Protein AF-A0A9D2AHN9-F1 (afdb_monomer_lite)

Structure (mmCIF, N/CA/C/O backbone):
data_AF-A0A9D2AHN9-F1
#
_entry.id   AF-A0A9D2AHN9-F1
#
loop_
_atom_site.group_PDB
_atom_site.id
_atom_site.type_symbol
_atom_site.label_atom_id
_atom_site.label_alt_id
_atom_site.label_comp_id
_atom_site.label_asym_id
_atom_site.label_entity_id
_atom_site.label_seq_id
_atom_site.pdbx_PDB_ins_code
_atom_site.Cartn_x
_atom_site.Cartn_y
_atom_site.Cartn_z
_atom_site.occupancy
_atom_site.B_iso_or_equiv
_atom_site.auth_seq_id
_atom_site.auth_comp_id
_atom_site.auth_asym_id
_atom_site.auth_atom_id
_atom_site.pdbx_PDB_model_num
ATOM 1 N N . MET A 1 1 ? -7.033 8.810 18.126 1.00 71.94 1 MET A N 1
ATOM 2 C CA . MET A 1 1 ? -6.519 8.389 16.813 1.00 71.94 1 MET A CA 1
ATOM 3 C C . MET A 1 1 ? -5.089 8.866 16.736 1.00 71.94 1 MET A C 1
ATOM 5 O O . MET A 1 1 ? -4.876 10.072 16.751 1.00 71.94 1 MET A O 1
ATOM 9 N N . ASN A 1 2 ? -4.142 7.938 16.804 1.00 91.25 2 ASN A N 1
ATOM 10 C CA . ASN A 1 2 ? -2.713 8.238 16.754 1.00 91.25 2 ASN A CA 1
ATOM 11 C C . ASN A 1 2 ? -2.121 7.376 15.641 1.00 91.25 2 ASN A C 1
ATOM 13 O O . ASN A 1 2 ? -2.111 6.152 15.764 1.00 91.25 2 ASN A O 1
ATOM 17 N N . LEU A 1 3 ? -1.767 8.009 14.524 1.00 94.50 3 LEU A N 1
ATOM 18 C CA . LEU A 1 3 ? -1.378 7.319 13.299 1.00 94.50 3 LEU A CA 1
ATOM 19 C C . LEU A 1 3 ? 0.142 7.314 13.165 1.00 94.50 3 LEU A C 1
ATOM 21 O O . LEU A 1 3 ? 0.771 8.365 13.262 1.00 94.50 3 LEU A O 1
ATOM 25 N N . GLN A 1 4 ? 0.699 6.147 12.858 1.00 96.88 4 GLN A N 1
ATOM 26 C CA . GLN A 1 4 ? 2.096 5.984 12.468 1.00 96.88 4 GLN A CA 1
ATOM 27 C C . GLN A 1 4 ? 2.177 5.536 11.017 1.00 96.88 4 GLN A C 1
ATOM 29 O O . GLN A 1 4 ? 1.407 4.676 10.584 1.00 96.88 4 GLN A O 1
ATOM 34 N N . ILE A 1 5 ? 3.125 6.108 10.279 1.00 97.25 5 ILE A N 1
ATOM 35 C CA . ILE A 1 5 ? 3.472 5.625 8.945 1.00 97.25 5 ILE A CA 1
ATOM 36 C C . ILE A 1 5 ? 4.541 4.553 9.107 1.00 97.25 5 ILE A C 1
ATOM 38 O O . ILE A 1 5 ? 5.623 4.826 9.622 1.00 97.25 5 ILE A O 1
ATOM 42 N N . VAL A 1 6 ? 4.235 3.340 8.666 1.00 97.00 6 VAL A N 1
ATOM 43 C CA . VAL A 1 6 ? 5.164 2.207 8.707 1.00 97.00 6 VAL A CA 1
ATOM 44 C C . VAL A 1 6 ? 5.321 1.610 7.315 1.00 97.00 6 VAL A C 1
ATOM 46 O O . VAL A 1 6 ? 4.427 1.730 6.473 1.00 97.00 6 VAL A O 1
ATOM 49 N N . ALA A 1 7 ? 6.465 0.972 7.064 1.00 96.81 7 ALA A N 1
ATOM 50 C CA . ALA A 1 7 ? 6.639 0.166 5.864 1.00 96.81 7 ALA A CA 1
ATOM 51 C C . ALA A 1 7 ? 5.612 -0.976 5.858 1.00 96.81 7 ALA A C 1
ATOM 53 O O . ALA A 1 7 ? 5.268 -1.536 6.902 1.00 96.81 7 ALA A O 1
ATOM 54 N N . CYS A 1 8 ? 5.097 -1.304 4.679 1.00 96.31 8 CYS A N 1
ATOM 55 C CA . CYS A 1 8 ? 4.172 -2.409 4.519 1.00 96.31 8 CYS A CA 1
ATOM 56 C C . CYS A 1 8 ? 4.868 -3.727 4.855 1.00 96.31 8 CYS A C 1
ATOM 58 O O . CYS A 1 8 ? 5.980 -4.005 4.413 1.00 96.31 8 CYS A O 1
ATOM 60 N N . GLU A 1 9 ? 4.154 -4.560 5.594 1.00 94.62 9 GLU A N 1
ATOM 61 C CA . GLU A 1 9 ? 4.545 -5.923 5.922 1.00 94.62 9 GLU A CA 1
ATOM 62 C C . GLU A 1 9 ? 3.491 -6.853 5.313 1.00 94.62 9 GLU A C 1
ATOM 64 O O . GLU A 1 9 ? 2.400 -6.383 4.970 1.00 94.62 9 GLU A O 1
ATOM 69 N N . PRO A 1 10 ? 3.747 -8.166 5.199 1.00 94.38 10 PRO A N 1
ATOM 70 C CA . PRO A 1 10 ? 2.778 -9.097 4.621 1.00 94.38 10 PRO A CA 1
ATOM 71 C C . PRO A 1 10 ? 1.381 -9.034 5.261 1.00 94.38 10 PRO A C 1
ATOM 73 O O . PRO A 1 10 ? 0.379 -9.215 4.574 1.00 94.38 10 PRO A O 1
ATOM 76 N N . CYS A 1 11 ? 1.292 -8.716 6.558 1.00 94.38 11 CYS A N 1
ATOM 77 C CA . CYS A 1 11 ? 0.020 -8.549 7.268 1.00 94.38 11 CYS A CA 1
ATOM 78 C C . CYS A 1 11 ? -0.802 -7.334 6.793 1.00 94.38 11 CYS A C 1
ATOM 80 O O . CYS A 1 11 ? -2.020 -7.330 6.945 1.00 94.38 11 CYS A O 1
ATOM 82 N N . HIS A 1 12 ? -0.159 -6.330 6.193 1.00 96.38 12 HIS A N 1
ATOM 83 C CA . HIS A 1 12 ? -0.789 -5.105 5.705 1.00 96.38 12 HIS A CA 1
ATOM 84 C C . HIS A 1 12 ? -1.238 -5.202 4.235 1.00 96.38 12 HIS A C 1
ATOM 86 O O . HIS A 1 12 ? -2.057 -4.395 3.792 1.00 96.38 12 HIS A O 1
ATOM 92 N N . CYS A 1 13 ? -0.747 -6.186 3.469 1.00 96.06 13 CYS A N 1
ATOM 93 C CA . CYS A 1 13 ? -1.033 -6.312 2.034 1.00 96.06 13 CYS A CA 1
ATOM 94 C C . CYS A 1 13 ? -2.536 -6.409 1.731 1.00 96.06 13 CYS A C 1
ATOM 96 O O . CYS A 1 13 ? -3.013 -5.816 0.764 1.00 96.06 13 CYS A O 1
ATOM 98 N N . ALA A 1 14 ? -3.300 -7.105 2.578 1.00 97.19 14 ALA A N 1
ATOM 99 C CA . ALA A 1 14 ? -4.748 -7.216 2.413 1.00 97.19 14 ALA A CA 1
ATOM 100 C C . ALA A 1 14 ? -5.451 -5.851 2.525 1.00 97.19 14 ALA A C 1
ATOM 102 O O . ALA A 1 14 ? -6.352 -5.555 1.740 1.00 97.19 14 ALA A O 1
ATOM 103 N N . ASP A 1 15 ? -5.014 -4.993 3.452 1.00 97.81 15 ASP A N 1
ATOM 104 C CA . ASP A 1 15 ? -5.543 -3.635 3.590 1.00 97.81 15 ASP A CA 1
ATOM 105 C C . ASP A 1 15 ? -5.123 -2.731 2.427 1.00 97.81 15 ASP A C 1
ATOM 107 O O . ASP A 1 15 ? -5.945 -1.951 1.945 1.00 97.81 15 ASP A O 1
ATOM 111 N N . PHE A 1 16 ? -3.894 -2.874 1.920 1.00 97.88 16 PHE A N 1
ATOM 112 C CA . PHE A 1 16 ? -3.445 -2.168 0.717 1.00 97.88 16 PHE A CA 1
ATOM 113 C C . PHE A 1 16 ? -4.338 -2.465 -0.490 1.00 97.88 16 PHE A C 1
ATOM 115 O O . PHE A 1 16 ? -4.831 -1.537 -1.138 1.00 97.88 16 PHE A O 1
ATOM 122 N N . VAL A 1 17 ? -4.601 -3.747 -0.757 1.00 97.62 17 VAL A N 1
ATOM 123 C CA . VAL A 1 17 ? -5.470 -4.172 -1.862 1.00 97.62 17 VAL A CA 1
ATOM 124 C C . VAL A 1 17 ? -6.901 -3.696 -1.637 1.00 97.62 17 VAL A C 1
ATOM 126 O O . VAL A 1 17 ? -7.493 -3.099 -2.533 1.00 97.62 17 VAL A O 1
ATOM 129 N N . ARG A 1 18 ? -7.456 -3.904 -0.436 1.00 97.38 18 ARG A N 1
ATOM 130 C CA . ARG A 1 18 ? -8.826 -3.495 -0.096 1.00 97.38 18 ARG A CA 1
ATOM 131 C C . ARG A 1 18 ? -9.044 -1.999 -0.318 1.00 97.38 18 ARG A C 1
ATOM 133 O O . ARG A 1 18 ? -10.035 -1.617 -0.933 1.00 97.38 18 ARG A O 1
ATOM 140 N N . LEU A 1 19 ? -8.144 -1.159 0.191 1.00 97.06 19 LEU A N 1
ATOM 141 C CA . LEU A 1 19 ? -8.277 0.296 0.105 1.00 97.06 19 LEU A CA 1
ATOM 142 C C . LEU A 1 19 ? -8.045 0.820 -1.312 1.00 97.06 19 LEU A C 1
ATOM 144 O O . LEU A 1 19 ? -8.768 1.716 -1.743 1.00 97.06 19 LEU A O 1
ATOM 148 N N . SER A 1 20 ? -7.096 0.229 -2.040 1.00 96.56 20 SER A N 1
ATOM 149 C CA . SER A 1 20 ? -6.855 0.560 -3.447 1.00 96.56 20 SER A CA 1
ATOM 150 C C . SER A 1 20 ? -8.055 0.202 -4.322 1.00 96.56 20 SER A C 1
ATOM 152 O O . SER A 1 20 ? -8.501 1.032 -5.109 1.00 96.56 20 SER A O 1
ATOM 154 N N . ARG A 1 21 ? -8.627 -0.999 -4.146 1.00 95.75 21 ARG A N 1
ATOM 155 C CA . ARG A 1 21 ? -9.838 -1.428 -4.862 1.00 95.75 21 ARG A CA 1
ATOM 156 C C . ARG A 1 21 ? -11.033 -0.553 -4.527 1.00 95.75 21 ARG A C 1
ATOM 158 O O . ARG A 1 21 ? -11.669 -0.063 -5.441 1.00 95.75 21 ARG A O 1
ATOM 165 N N . LEU A 1 22 ? -11.280 -0.271 -3.245 1.00 93.88 22 LEU A N 1
ATOM 166 C CA . LEU A 1 22 ? -12.387 0.599 -2.835 1.00 93.88 22 LEU A CA 1
ATOM 167 C C . LEU A 1 22 ? -12.309 1.972 -3.510 1.00 93.88 22 LEU A C 1
ATOM 169 O O . LEU A 1 22 ? -13.330 2.521 -3.905 1.00 93.88 22 LEU A O 1
ATOM 173 N N . TRP A 1 23 ? -11.105 2.533 -3.641 1.00 92.12 23 TRP A N 1
ATOM 174 C CA . TRP A 1 23 ? -10.913 3.811 -4.317 1.00 92.12 23 TRP A CA 1
ATOM 175 C C . TRP A 1 23 ? -11.142 3.715 -5.832 1.00 92.12 23 TRP A C 1
ATOM 177 O O . TRP A 1 23 ? -11.798 4.589 -6.396 1.00 92.12 23 TRP A O 1
ATOM 187 N N . LEU A 1 24 ? -10.648 2.651 -6.478 1.00 92.06 24 LEU A N 1
ATOM 188 C CA . LEU A 1 24 ? -10.899 2.396 -7.899 1.00 92.06 24 LEU A CA 1
ATOM 189 C C . LEU A 1 24 ? -12.386 2.158 -8.167 1.00 92.06 24 LEU A C 1
ATOM 191 O O . LEU A 1 24 ? -12.923 2.781 -9.063 1.00 92.06 24 LEU A O 1
ATOM 195 N N . ASP A 1 25 ? -13.073 1.356 -7.362 1.00 90.56 25 ASP A N 1
ATOM 196 C CA . ASP A 1 25 ? -14.509 1.099 -7.507 1.00 90.56 25 ASP A CA 1
ATOM 197 C C . ASP A 1 25 ? -15.354 2.368 -7.279 1.00 90.56 25 ASP A C 1
ATOM 199 O O . ASP A 1 25 ? -16.431 2.518 -7.855 1.00 90.56 25 ASP A O 1
ATOM 203 N N . GLU A 1 26 ? -14.890 3.292 -6.424 1.00 87.50 26 GLU A N 1
ATOM 204 C CA . GLU A 1 26 ? -15.605 4.537 -6.111 1.00 87.50 26 GLU A CA 1
ATOM 205 C C . GLU A 1 26 ? -15.444 5.610 -7.203 1.00 87.50 26 GLU A C 1
ATOM 207 O O . GLU A 1 26 ? -16.378 6.384 -7.430 1.00 87.50 26 GLU A O 1
ATOM 212 N N . TYR A 1 27 ? -14.281 5.682 -7.860 1.00 86.44 27 TYR A N 1
ATOM 213 C CA . TYR A 1 27 ? -13.936 6.804 -8.744 1.00 86.44 27 TYR A CA 1
ATOM 214 C C . TYR A 1 27 ? -13.514 6.409 -10.170 1.00 86.44 27 TYR A C 1
ATOM 216 O O . TYR A 1 27 ? -13.526 7.270 -11.048 1.00 86.44 27 TYR A O 1
ATOM 224 N N . PHE A 1 28 ? -13.151 5.148 -10.413 1.00 89.44 28 PHE A N 1
ATOM 225 C CA . PHE A 1 28 ? -12.540 4.648 -11.653 1.00 89.44 28 PHE A CA 1
ATOM 226 C C . PHE A 1 28 ? -12.990 3.201 -11.964 1.00 89.44 28 PHE A C 1
ATOM 228 O O . PHE A 1 28 ? -14.129 2.817 -11.701 1.00 89.44 28 PHE A O 1
ATOM 235 N N . CYS A 1 29 ? -12.122 2.404 -12.589 1.00 90.62 29 CYS A N 1
ATOM 236 C CA . CYS A 1 29 ? -12.289 0.975 -12.835 1.00 90.62 29 CYS A CA 1
ATOM 237 C C . CYS A 1 29 ? -10.975 0.263 -12.499 1.00 90.62 29 CYS A C 1
ATOM 239 O O . CYS A 1 29 ? -9.911 0.871 -12.585 1.00 90.62 29 CYS A O 1
ATOM 241 N N . VAL A 1 30 ? -11.049 -1.017 -12.134 1.00 91.44 30 VAL A N 1
ATOM 242 C CA . VAL A 1 30 ? -9.858 -1.854 -11.942 1.00 91.44 30 VAL A CA 1
ATOM 243 C C . VAL A 1 30 ? -9.318 -2.291 -13.303 1.00 91.44 30 VAL A C 1
ATOM 245 O O . VAL A 1 30 ? -10.036 -2.918 -14.085 1.00 91.44 30 VAL A O 1
ATOM 248 N N . GLU A 1 31 ? -8.057 -1.975 -13.581 1.00 93.56 31 GLU A N 1
ATOM 249 C CA . GLU A 1 31 ? -7.363 -2.352 -14.812 1.00 93.56 31 GLU A CA 1
ATOM 250 C C . GLU A 1 31 ? -6.526 -3.632 -14.635 1.00 93.56 31 GLU A C 1
ATOM 252 O O . GLU A 1 31 ? -6.271 -4.106 -13.528 1.00 93.56 31 GLU A O 1
ATOM 257 N N . ALA A 1 32 ? -6.063 -4.220 -15.743 1.00 94.81 32 ALA A N 1
ATOM 258 C CA . ALA A 1 32 ? -5.261 -5.447 -15.699 1.00 94.81 32 ALA A CA 1
ATOM 259 C C . ALA A 1 32 ? -3.926 -5.266 -14.950 1.00 94.81 32 ALA A C 1
ATOM 261 O O . ALA A 1 32 ? -3.443 -6.203 -14.317 1.00 94.81 32 ALA A O 1
ATOM 262 N N . GLU A 1 33 ? -3.338 -4.070 -15.014 1.00 91.12 33 GLU A N 1
ATOM 263 C CA . GLU A 1 33 ? -2.127 -3.725 -14.262 1.00 91.12 33 GLU A CA 1
ATOM 264 C C . GLU A 1 33 ? -2.400 -3.664 -12.752 1.00 91.12 33 GLU A C 1
ATOM 266 O O . GLU A 1 33 ? -1.599 -4.153 -11.955 1.00 91.12 33 GLU A O 1
ATOM 271 N N . ASP A 1 34 ? -3.576 -3.177 -12.348 1.00 94.88 34 ASP A N 1
ATOM 272 C CA . ASP A 1 34 ? -3.986 -3.173 -10.944 1.00 94.88 34 ASP A CA 1
ATOM 273 C C . ASP A 1 34 ? -4.094 -4.591 -10.388 1.00 94.88 34 ASP A C 1
ATOM 275 O O . ASP A 1 34 ? -3.601 -4.865 -9.297 1.00 94.88 34 ASP A O 1
ATOM 279 N N . GLU A 1 35 ? -4.690 -5.512 -11.148 1.00 95.56 35 GLU A N 1
ATOM 280 C CA . GLU A 1 35 ? -4.794 -6.923 -10.760 1.00 95.56 35 GLU A CA 1
ATOM 281 C C . GLU A 1 35 ? -3.418 -7.576 -10.565 1.00 95.56 35 GLU A C 1
ATOM 283 O O . GLU A 1 35 ? -3.23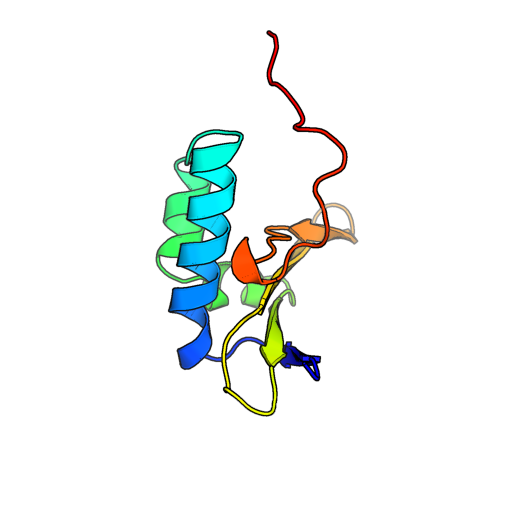3 -8.358 -9.629 1.00 95.56 35 GLU A O 1
ATOM 288 N N . GLN A 1 36 ? -2.427 -7.222 -11.390 1.00 95.19 36 GLN A N 1
ATOM 289 C CA . GLN A 1 36 ? -1.050 -7.697 -11.217 1.00 95.19 36 GLN A CA 1
ATOM 290 C C . GLN A 1 36 ? -0.431 -7.160 -9.925 1.00 95.19 36 GLN A C 1
ATOM 292 O O . GLN A 1 36 ? 0.162 -7.927 -9.165 1.00 95.19 36 GLN A O 1
ATOM 297 N N . ILE A 1 37 ? -0.623 -5.869 -9.637 1.00 95.69 37 ILE A N 1
ATOM 298 C CA . ILE A 1 37 ? -0.177 -5.257 -8.380 1.00 95.69 37 ILE A CA 1
ATOM 299 C C . ILE A 1 37 ? -0.869 -5.924 -7.184 1.00 95.69 37 ILE A C 1
ATOM 301 O O . ILE A 1 37 ? -0.241 -6.169 -6.158 1.00 95.69 37 ILE A O 1
ATOM 305 N N . PHE A 1 38 ? -2.159 -6.241 -7.287 1.00 96.38 38 PHE A N 1
ATOM 306 C CA . PHE A 1 38 ? -2.918 -6.843 -6.192 1.00 96.38 38 PHE A CA 1
ATOM 307 C C . PHE A 1 38 ? -2.554 -8.301 -5.915 1.00 96.38 38 PHE A C 1
ATOM 309 O O . PHE A 1 38 ? -2.741 -8.754 -4.784 1.00 96.38 38 PHE A O 1
ATOM 316 N N . ALA A 1 39 ? -2.034 -9.024 -6.908 1.00 96.69 39 ALA A N 1
ATOM 317 C CA . ALA A 1 39 ? -1.587 -10.402 -6.743 1.00 96.69 39 ALA A CA 1
ATOM 318 C C . ALA A 1 39 ? -0.345 -10.511 -5.839 1.00 96.69 39 ALA A C 1
ATOM 320 O O . ALA A 1 39 ? -0.278 -11.419 -5.011 1.00 96.69 39 ALA A O 1
ATOM 321 N N . ASP A 1 40 ? 0.604 -9.577 -5.962 1.00 96.06 40 ASP A N 1
ATOM 322 C CA . ASP A 1 40 ? 1.769 -9.473 -5.075 1.00 96.06 40 ASP A CA 1
ATOM 323 C C . ASP A 1 40 ? 2.211 -8.004 -4.907 1.00 96.06 40 ASP A C 1
ATOM 325 O O . ASP A 1 40 ? 3.096 -7.519 -5.623 1.00 96.06 40 ASP A O 1
ATOM 329 N N . PRO A 1 41 ? 1.606 -7.270 -3.949 1.00 95.88 41 PRO A N 1
ATOM 330 C CA . PRO A 1 41 ? 1.865 -5.843 -3.789 1.00 95.88 41 PRO A CA 1
ATOM 331 C C . PRO A 1 41 ? 3.324 -5.521 -3.478 1.00 95.88 41 PRO A C 1
ATOM 333 O O . PRO A 1 41 ? 3.865 -4.547 -3.991 1.00 95.88 41 PRO A O 1
ATOM 336 N N . ILE A 1 42 ? 3.989 -6.325 -2.644 1.00 94.56 42 ILE A N 1
ATOM 337 C CA . ILE A 1 42 ? 5.378 -6.052 -2.255 1.00 94.56 42 ILE A CA 1
ATOM 338 C C . ILE A 1 42 ? 6.298 -6.253 -3.462 1.00 94.56 42 ILE A C 1
ATOM 340 O O . ILE A 1 42 ? 7.137 -5.390 -3.737 1.00 94.56 42 ILE A O 1
ATOM 344 N N . ALA A 1 43 ? 6.118 -7.344 -4.214 1.00 94.88 43 ALA A N 1
ATOM 345 C CA . ALA A 1 43 ? 6.920 -7.609 -5.405 1.00 94.88 43 ALA A CA 1
ATOM 346 C C . ALA A 1 43 ? 6.691 -6.586 -6.527 1.00 94.88 43 ALA A C 1
ATOM 348 O O . ALA A 1 43 ? 7.597 -6.369 -7.329 1.00 94.88 43 ALA A O 1
ATOM 349 N N . ALA A 1 44 ? 5.533 -5.924 -6.571 1.00 94.62 44 ALA A N 1
ATOM 350 C CA . ALA A 1 44 ? 5.248 -4.904 -7.578 1.00 94.62 44 ALA A CA 1
ATOM 351 C C . ALA A 1 44 ? 6.133 -3.647 -7.441 1.00 94.62 44 ALA A C 1
ATOM 353 O O . ALA A 1 44 ? 6.472 -3.028 -8.446 1.00 94.62 44 ALA A O 1
ATOM 354 N N . PHE A 1 45 ? 6.545 -3.279 -6.220 1.00 94.62 45 PHE A N 1
ATOM 355 C CA . PHE A 1 45 ? 7.304 -2.041 -5.971 1.00 94.62 45 PHE A CA 1
ATOM 356 C C . PHE A 1 45 ? 8.764 -2.276 -5.555 1.00 94.62 45 PHE A C 1
ATOM 358 O O . PHE A 1 45 ? 9.627 -1.448 -5.855 1.00 94.62 45 PHE A O 1
ATOM 365 N N . ALA A 1 46 ? 9.076 -3.403 -4.906 1.00 92.75 46 ALA A N 1
ATOM 366 C CA . ALA A 1 46 ? 10.412 -3.670 -4.366 1.00 92.75 46 ALA A CA 1
ATOM 367 C C . ALA A 1 46 ? 11.555 -3.720 -5.410 1.00 92.75 46 ALA A C 1
ATOM 369 O O . ALA A 1 46 ? 12.621 -3.171 -5.122 1.00 92.75 46 ALA A O 1
ATOM 370 N N . PRO A 1 47 ? 11.399 -4.311 -6.618 1.00 90.75 47 PRO A N 1
ATOM 371 C CA . PRO A 1 47 ? 12.501 -4.444 -7.579 1.00 90.75 47 PRO A CA 1
ATOM 372 C C . PRO A 1 47 ? 13.095 -3.111 -8.050 1.00 90.75 47 PRO A C 1
ATOM 374 O O . PRO A 1 47 ? 14.285 -3.041 -8.347 1.00 90.75 47 PRO A O 1
ATOM 377 N N . GLY A 1 48 ? 12.285 -2.049 -8.095 1.00 87.19 48 GLY A N 1
ATOM 378 C CA . GLY A 1 48 ? 12.740 -0.700 -8.439 1.00 87.19 48 GLY A CA 1
ATOM 379 C C . GLY A 1 48 ? 13.391 0.055 -7.275 1.00 87.19 48 GLY A C 1
ATOM 380 O O . GLY A 1 48 ? 13.837 1.178 -7.464 1.00 87.19 48 GLY A O 1
ATOM 381 N N . GLY A 1 49 ? 13.436 -0.520 -6.068 1.00 91.62 49 GLY A N 1
ATOM 382 C CA . GLY A 1 49 ? 13.758 0.214 -4.838 1.00 91.62 49 GLY A CA 1
ATOM 383 C C . GLY A 1 49 ? 12.572 1.008 -4.278 1.00 91.62 49 GLY A C 1
ATOM 384 O O . GLY A 1 49 ? 12.746 1.809 -3.361 1.00 91.62 49 GLY A O 1
ATOM 385 N N . GLY A 1 50 ? 11.377 0.786 -4.828 1.00 95.00 50 GLY A N 1
ATOM 386 C CA . GLY A 1 50 ? 10.118 1.302 -4.315 1.00 95.00 50 GLY A CA 1
ATOM 387 C C . GLY A 1 50 ? 9.620 0.543 -3.090 1.00 95.00 50 GLY A C 1
ATOM 388 O O . GLY A 1 50 ? 10.253 -0.388 -2.589 1.00 95.00 50 GLY A O 1
ATOM 389 N N . GLY A 1 51 ? 8.449 0.936 -2.601 1.00 96.94 51 GLY A N 1
ATOM 390 C CA . GLY A 1 51 ? 7.847 0.289 -1.444 1.00 96.94 51 GLY A CA 1
ATOM 391 C C . GLY A 1 51 ? 6.451 0.793 -1.134 1.00 96.94 51 GLY A C 1
ATOM 392 O O . GLY A 1 51 ? 6.024 1.836 -1.620 1.00 96.94 51 GLY A O 1
ATOM 393 N N . ILE A 1 52 ? 5.745 0.035 -0.305 1.00 98.12 52 ILE A N 1
ATOM 394 C CA . ILE A 1 52 ? 4.408 0.379 0.173 1.00 98.12 52 ILE A CA 1
ATOM 395 C C . ILE A 1 52 ? 4.522 0.876 1.612 1.00 98.12 52 ILE A C 1
ATOM 397 O O . ILE A 1 52 ? 5.295 0.336 2.405 1.00 98.12 52 ILE A O 1
ATOM 401 N N . PHE A 1 53 ? 3.718 1.874 1.956 1.00 98.12 53 PHE A N 1
ATOM 402 C CA . PHE A 1 53 ? 3.605 2.429 3.296 1.00 98.12 53 PHE A CA 1
ATOM 403 C C . PHE A 1 53 ? 2.150 2.415 3.743 1.00 98.12 53 PHE A C 1
ATOM 405 O O . PHE A 1 53 ? 1.232 2.617 2.944 1.00 98.12 53 PHE A O 1
ATOM 412 N N . VAL A 1 54 ? 1.940 2.195 5.038 1.00 98.06 54 VAL A N 1
ATOM 413 C CA . VAL A 1 54 ? 0.608 2.191 5.642 1.00 98.06 54 VAL A CA 1
ATOM 414 C C . VAL A 1 54 ? 0.546 3.156 6.816 1.00 98.06 54 VAL A C 1
ATOM 416 O O . VAL A 1 54 ? 1.466 3.230 7.629 1.00 98.06 54 VAL A O 1
ATOM 419 N N . ALA A 1 55 ? -0.558 3.891 6.909 1.00 97.69 55 ALA A N 1
ATOM 420 C CA . ALA A 1 55 ? -0.910 4.671 8.082 1.00 97.69 55 ALA A CA 1
ATOM 421 C C . ALA A 1 55 ? -1.690 3.768 9.038 1.00 97.69 55 ALA A C 1
ATOM 423 O O . ALA A 1 55 ? -2.844 3.433 8.770 1.00 97.69 55 ALA A O 1
ATOM 424 N N . ARG A 1 56 ? -1.071 3.356 10.142 1.00 96.62 56 ARG A N 1
ATOM 425 C CA . ARG A 1 56 ? -1.657 2.447 11.132 1.00 96.62 56 ARG A CA 1
ATOM 426 C C . ARG A 1 56 ? -2.007 3.205 12.406 1.00 96.62 56 ARG A C 1
ATOM 428 O O . ARG A 1 56 ? -1.172 3.927 12.943 1.00 96.62 56 ARG A O 1
ATOM 435 N N . ASP A 1 57 ? -3.226 3.027 12.905 1.00 94.81 57 ASP A N 1
ATOM 436 C CA . ASP A 1 57 ? -3.613 3.525 14.225 1.00 94.81 57 ASP A CA 1
ATOM 437 C C . ASP A 1 57 ? -2.970 2.662 15.314 1.00 94.81 57 ASP A C 1
ATOM 439 O O . ASP A 1 57 ? -3.187 1.453 15.367 1.00 94.81 57 ASP A O 1
ATOM 443 N N . GLU A 1 58 ? -2.174 3.274 16.188 1.00 93.88 58 GLU A N 1
ATOM 444 C CA . GLU A 1 58 ? -1.395 2.545 17.197 1.00 93.88 58 GLU A CA 1
ATOM 445 C C . GLU A 1 58 ? -2.276 1.840 18.233 1.00 93.88 58 GLU A C 1
ATOM 447 O O . GLU A 1 58 ? -1.918 0.770 18.720 1.00 93.88 58 GLU A O 1
ATOM 452 N N . ALA A 1 59 ? -3.438 2.414 18.556 1.00 92.25 59 ALA A N 1
ATOM 453 C CA . ALA A 1 59 ? -4.321 1.889 19.592 1.00 92.25 59 ALA A CA 1
ATOM 454 C C . ALA A 1 59 ? -5.119 0.664 19.119 1.00 92.25 59 ALA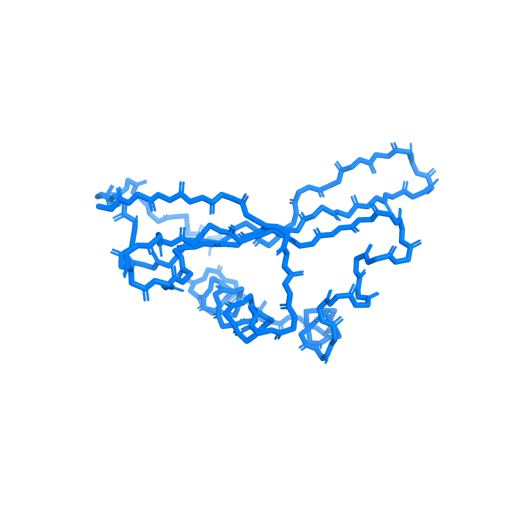 A C 1
ATOM 456 O O . ALA A 1 59 ? -5.268 -0.303 19.861 1.00 92.25 59 ALA A O 1
ATOM 457 N N . SER A 1 60 ? -5.651 0.708 17.895 1.00 93.12 60 SER A N 1
ATOM 458 C CA . SER A 1 60 ? -6.492 -0.359 17.335 1.00 93.12 60 SER A CA 1
ATOM 459 C C . SER A 1 60 ? -5.752 -1.304 16.391 1.00 93.12 60 SER A C 1
ATOM 461 O O . SER A 1 60 ? -6.263 -2.3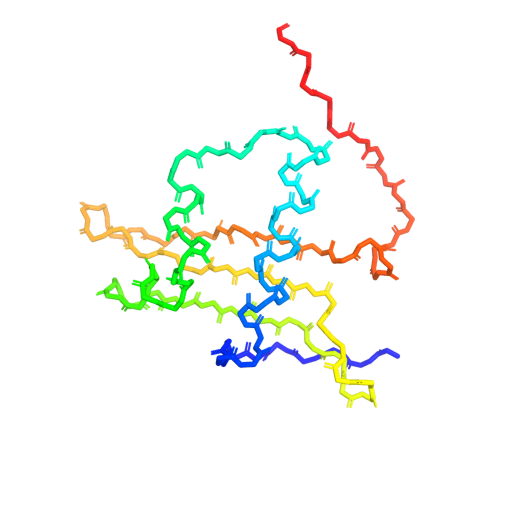70 16.060 1.00 93.12 60 SER A O 1
ATOM 463 N N . GLY A 1 61 ? -4.576 -0.905 15.908 1.00 92.69 61 GLY A N 1
ATOM 464 C CA . GLY A 1 61 ? -3.830 -1.606 14.870 1.00 92.69 61 GLY A CA 1
ATOM 465 C C . GLY A 1 61 ? -4.445 -1.514 13.472 1.00 92.69 61 GLY A C 1
ATOM 466 O O . GLY A 1 61 ? -3.908 -2.128 12.554 1.00 92.69 61 GLY A O 1
ATOM 467 N N . ARG A 1 62 ? -5.545 -0.770 13.295 1.00 94.88 62 ARG A N 1
ATOM 468 C CA . ARG A 1 62 ? -6.244 -0.640 12.010 1.00 94.88 62 ARG A CA 1
ATOM 469 C C . ARG A 1 62 ? -5.447 0.214 11.031 1.00 94.88 62 ARG A C 1
ATOM 471 O O . ARG A 1 62 ? -4.907 1.254 11.406 1.00 94.88 62 ARG A O 1
ATOM 478 N N . VAL A 1 63 ? -5.454 -0.184 9.762 1.00 97.12 63 VAL A N 1
ATOM 479 C CA . VAL A 1 63 ? -4.913 0.625 8.667 1.00 97.12 63 VAL A CA 1
ATOM 480 C C . VAL A 1 63 ? -5.929 1.702 8.279 1.00 97.12 63 VAL A C 1
ATOM 482 O O . VAL A 1 63 ? -7.044 1.407 7.854 1.00 97.12 63 VAL A O 1
ATOM 485 N N . ALA A 1 64 ? -5.535 2.960 8.449 1.00 96.75 64 ALA A N 1
ATOM 486 C CA . ALA A 1 64 ? -6.300 4.152 8.097 1.00 96.75 64 ALA A CA 1
ATOM 487 C C . ALA A 1 64 ? -6.084 4.584 6.639 1.00 96.75 64 ALA A C 1
ATOM 489 O O . ALA A 1 64 ? -6.921 5.275 6.062 1.00 96.75 64 ALA A O 1
ATOM 490 N N . GLY A 1 65 ? -4.961 4.202 6.036 1.00 97.25 65 GLY A N 1
ATOM 491 C CA . GLY A 1 65 ? -4.626 4.564 4.667 1.00 97.25 65 GLY A CA 1
ATOM 492 C C . GLY A 1 65 ? -3.344 3.902 4.197 1.00 97.25 65 GLY A C 1
ATOM 493 O O . GLY A 1 65 ? -2.584 3.361 5.001 1.00 97.25 65 GLY A O 1
ATOM 494 N N . VAL A 1 66 ? -3.117 3.954 2.893 1.00 98.19 66 VAL A N 1
ATOM 495 C CA . VAL A 1 66 ? -1.971 3.346 2.224 1.00 98.19 66 VAL A CA 1
ATOM 496 C C . VAL A 1 66 ? -1.439 4.243 1.115 1.00 98.19 66 VAL A C 1
ATOM 498 O O . VAL A 1 66 ? -2.168 5.084 0.588 1.00 98.19 66 VAL A O 1
ATOM 501 N N . CYS A 1 67 ? -0.174 4.055 0.760 1.00 98.06 67 CYS A N 1
ATOM 502 C CA . CYS A 1 67 ? 0.414 4.553 -0.477 1.00 98.06 67 CYS A CA 1
ATOM 503 C C . CYS A 1 67 ? 1.575 3.660 -0.916 1.00 98.06 67 CYS A C 1
ATOM 505 O O . CYS A 1 67 ? 2.087 2.856 -0.136 1.00 98.06 67 CYS A O 1
ATOM 507 N N . ALA A 1 68 ? 2.002 3.817 -2.162 1.00 97.69 68 ALA A N 1
ATOM 508 C CA . ALA A 1 68 ? 3.191 3.185 -2.701 1.00 97.69 68 ALA A CA 1
ATOM 509 C C . ALA A 1 68 ? 4.109 4.229 -3.342 1.00 97.69 68 ALA A C 1
ATOM 511 O O . ALA A 1 68 ? 3.643 5.222 -3.897 1.00 97.69 68 ALA A O 1
ATOM 512 N N . LEU A 1 69 ? 5.413 3.991 -3.275 1.00 97.25 69 LEU A N 1
ATOM 513 C CA . LEU A 1 69 ? 6.420 4.699 -4.050 1.00 97.25 69 LEU A CA 1
ATOM 514 C C . LEU A 1 69 ? 6.951 3.762 -5.128 1.00 97.25 69 LEU A C 1
ATOM 516 O O . LEU A 1 69 ? 7.469 2.691 -4.810 1.00 97.25 69 LEU A O 1
ATOM 520 N N . ALA A 1 70 ? 6.839 4.179 -6.383 1.00 95.25 70 ALA A N 1
ATOM 521 C CA . ALA A 1 70 ? 7.436 3.515 -7.533 1.00 95.25 70 ALA A CA 1
ATOM 522 C C . ALA A 1 70 ? 8.631 4.331 -8.035 1.00 95.25 70 ALA A C 1
ATOM 524 O O . ALA A 1 70 ? 8.550 5.554 -8.145 1.00 95.25 70 ALA A O 1
ATOM 525 N N . TYR A 1 71 ? 9.737 3.657 -8.343 1.00 94.62 71 TYR A N 1
ATOM 526 C CA . TYR A 1 71 ? 10.897 4.283 -8.972 1.00 94.62 71 TYR A CA 1
ATOM 527 C C . TYR A 1 71 ? 10.953 3.923 -10.455 1.00 94.62 71 TYR A C 1
ATOM 529 O O . TYR A 1 71 ? 11.008 2.747 -10.825 1.00 94.62 71 TYR A O 1
ATOM 537 N N . HIS A 1 72 ? 10.990 4.944 -11.306 1.00 92.81 72 HIS A N 1
ATOM 538 C CA . HIS A 1 72 ? 11.016 4.804 -12.757 1.00 92.81 72 HIS A CA 1
ATOM 539 C C . HIS A 1 72 ? 12.44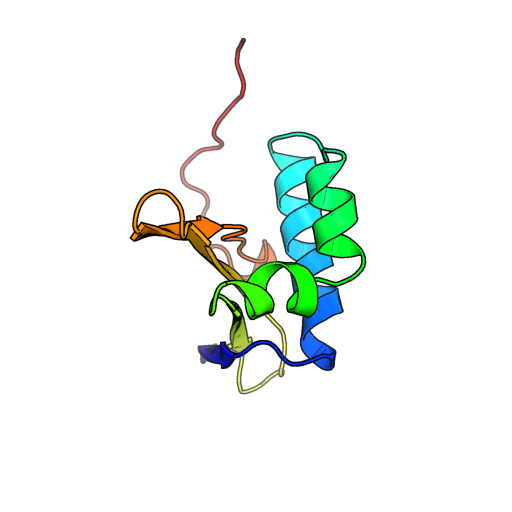2 4.928 -13.281 1.00 92.81 72 HIS A C 1
ATOM 541 O O . HIS A 1 72 ? 12.877 5.996 -13.699 1.00 92.81 72 HIS A O 1
ATOM 547 N N . ALA A 1 73 ? 13.178 3.814 -13.327 1.00 90.25 73 ALA A N 1
ATOM 548 C CA . ALA A 1 73 ? 14.600 3.801 -13.702 1.00 90.25 73 ALA A CA 1
ATOM 549 C C . ALA A 1 73 ? 14.915 4.436 -15.073 1.00 90.25 73 ALA A C 1
ATOM 551 O O . ALA A 1 73 ? 16.027 4.909 -15.295 1.00 90.25 73 ALA A O 1
ATOM 552 N N . ARG A 1 74 ? 13.947 4.454 -16.000 1.00 92.31 74 ARG A N 1
ATOM 553 C CA . ARG A 1 74 ? 14.104 5.076 -17.324 1.00 92.31 74 ARG A CA 1
ATOM 554 C C . ARG A 1 74 ? 14.179 6.601 -17.271 1.00 92.31 74 ARG A C 1
ATOM 556 O O . ARG A 1 74 ? 14.864 7.179 -18.109 1.00 92.31 74 ARG A O 1
ATOM 563 N N . THR A 1 75 ? 13.450 7.232 -16.355 1.00 94.38 75 THR A N 1
ATOM 564 C CA . THR A 1 75 ? 13.400 8.696 -16.225 1.00 94.38 75 THR A CA 1
ATOM 565 C C . THR A 1 75 ? 14.183 9.194 -15.012 1.00 94.38 75 THR A C 1
ATOM 567 O O . THR A 1 75 ? 14.641 10.329 -15.012 1.00 94.38 75 THR A O 1
ATOM 570 N N . GLY A 1 76 ? 14.411 8.327 -14.021 1.00 94.38 76 GLY A N 1
ATOM 571 C CA . GLY A 1 76 ? 15.022 8.678 -12.741 1.00 94.38 76 GLY A CA 1
ATOM 572 C C . GLY A 1 76 ? 14.030 9.276 -11.739 1.00 94.38 76 GLY A C 1
ATOM 573 O O . GLY A 1 76 ? 14.459 9.789 -10.707 1.00 94.38 76 GLY A O 1
ATOM 574 N N . ASP A 1 77 ? 12.727 9.212 -12.026 1.00 96.19 77 ASP A N 1
ATOM 575 C CA . ASP A 1 77 ? 11.689 9.835 -11.206 1.00 96.19 77 ASP A CA 1
ATOM 576 C C . ASP A 1 77 ? 11.089 8.879 -10.174 1.00 96.19 77 ASP A C 1
ATOM 578 O O . ASP A 1 77 ? 11.080 7.655 -10.336 1.00 96.19 77 ASP A O 1
ATOM 582 N N . TRP A 1 78 ? 10.521 9.476 -9.127 1.00 96.56 78 TRP A N 1
ATOM 583 C CA . TRP A 1 78 ? 9.698 8.792 -8.137 1.00 96.56 78 TRP A CA 1
ATOM 584 C C . TRP A 1 78 ? 8.229 9.144 -8.344 1.00 96.56 78 TRP A C 1
ATOM 586 O O . TRP A 1 78 ? 7.871 10.318 -8.437 1.00 96.56 78 TRP A O 1
ATOM 596 N N . GLU A 1 79 ? 7.375 8.128 -8.360 1.00 95.38 79 GLU A N 1
ATOM 597 C CA . GLU A 1 79 ? 5.926 8.269 -8.427 1.00 95.38 79 GLU A CA 1
ATOM 598 C C . GLU A 1 79 ? 5.290 7.871 -7.094 1.00 95.38 79 GLU A C 1
ATOM 600 O O . GLU A 1 79 ? 5.603 6.821 -6.529 1.00 95.38 79 GLU A O 1
ATOM 605 N N . LEU A 1 80 ? 4.355 8.696 -6.616 1.00 96.44 80 LEU A N 1
ATOM 606 C CA . LEU A 1 80 ? 3.453 8.3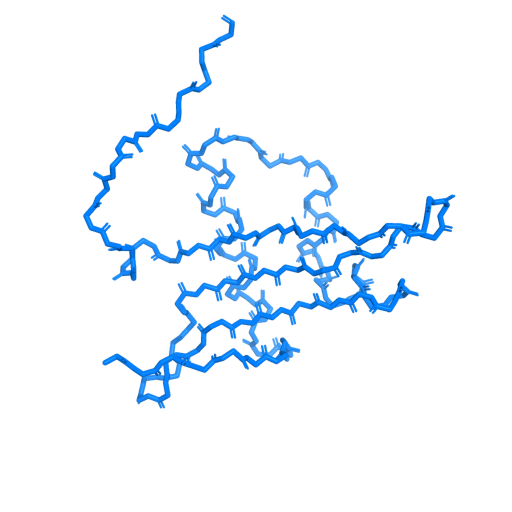30 -5.530 1.00 96.44 80 LEU A CA 1
ATOM 607 C C . LEU A 1 80 ? 2.192 7.690 -6.118 1.00 96.44 80 LEU A C 1
ATOM 609 O O . LEU A 1 80 ? 1.365 8.372 -6.718 1.00 96.44 80 LEU A O 1
ATOM 613 N N . ALA A 1 81 ? 2.036 6.391 -5.896 1.00 93.25 81 ALA A N 1
ATOM 614 C CA . ALA A 1 81 ? 0.925 5.592 -6.390 1.00 93.25 81 ALA A CA 1
ATOM 615 C C . ALA A 1 81 ? 0.009 5.129 -5.244 1.00 93.25 81 ALA A C 1
ATOM 617 O O . ALA A 1 81 ? 0.390 5.129 -4.070 1.00 93.25 81 ALA A O 1
ATOM 618 N N . LYS A 1 82 ? -1.217 4.713 -5.589 1.00 94.31 82 LYS A N 1
ATOM 619 C CA . LYS A 1 82 ? -2.185 4.059 -4.678 1.00 94.31 82 LYS A CA 1
ATOM 620 C C . LYS A 1 82 ? -2.399 4.787 -3.342 1.00 94.31 82 LYS A C 1
ATOM 622 O O . LYS A 1 82 ? -2.556 4.156 -2.301 1.00 94.31 82 LYS A O 1
ATOM 627 N N . LEU A 1 83 ? -2.387 6.121 -3.367 1.00 95.38 83 LEU A N 1
ATOM 628 C CA . LEU A 1 83 ? -2.635 6.948 -2.190 1.00 95.38 83 LEU A CA 1
ATOM 629 C C . LEU A 1 83 ? -4.127 6.910 -1.830 1.00 95.38 83 LEU A C 1
ATOM 631 O O . LEU A 1 83 ? -4.932 7.671 -2.367 1.00 95.38 83 LEU A O 1
ATOM 635 N N . CYS A 1 84 ? -4.496 6.022 -0.912 1.00 95.44 84 CYS A N 1
ATOM 636 C CA . CYS A 1 84 ? -5.885 5.754 -0.557 1.00 95.44 84 CYS A CA 1
ATOM 637 C C . CYS A 1 84 ? -6.091 5.864 0.956 1.00 95.44 84 CYS A C 1
ATOM 639 O O . CYS A 1 84 ? -5.314 5.332 1.744 1.00 95.44 84 CYS A O 1
ATOM 641 N N . VAL A 1 85 ? -7.173 6.527 1.371 1.00 94.62 85 VAL A N 1
ATOM 642 C CA . VAL A 1 85 ? -7.567 6.658 2.785 1.00 94.62 85 VAL A CA 1
ATOM 643 C C . VAL A 1 85 ? -8.878 5.916 3.006 1.00 94.62 85 VAL A C 1
ATOM 645 O O . VAL A 1 85 ? -9.828 6.087 2.229 1.00 94.62 85 VAL A O 1
ATOM 648 N N . ASP A 1 86 ? -8.939 5.119 4.071 1.00 93.94 86 ASP A N 1
ATOM 649 C CA . ASP A 1 86 ? -10.145 4.416 4.495 1.00 93.94 86 ASP A CA 1
ATOM 650 C C . ASP A 1 86 ? -11.266 5.437 4.769 1.00 93.94 86 ASP A C 1
ATOM 652 O O . ASP A 1 86 ? -11.039 6.408 5.500 1.00 93.94 86 ASP A O 1
ATOM 656 N N . PRO A 1 87 ? -12.473 5.265 4.194 1.00 90.69 87 PRO A N 1
ATOM 657 C CA . PRO A 1 87 ? -13.583 6.196 4.383 1.00 90.69 87 PRO A CA 1
ATOM 658 C C . PRO A 1 87 ? -13.898 6.520 5.846 1.00 90.69 87 PRO A C 1
ATOM 660 O O . PRO A 1 87 ? -14.273 7.653 6.140 1.00 90.69 87 PRO A O 1
ATOM 663 N N . ALA A 1 88 ? -13.693 5.575 6.772 1.00 90.25 88 ALA A N 1
ATOM 664 C CA . ALA A 1 88 ? -13.924 5.789 8.201 1.00 90.25 88 ALA A CA 1
ATOM 665 C C . ALA A 1 88 ? -12.930 6.775 8.848 1.00 90.25 88 ALA A C 1
ATOM 667 O O . ALA A 1 88 ? -13.172 7.248 9.956 1.00 90.25 88 ALA A O 1
ATOM 668 N N . PHE A 1 89 ? -11.821 7.074 8.169 1.00 89.12 89 PHE A N 1
ATOM 669 C CA . PHE A 1 89 ? -10.752 7.966 8.621 1.00 89.12 89 PHE A CA 1
ATOM 670 C C . PHE A 1 89 ? -10.692 9.274 7.817 1.00 89.12 89 PHE A C 1
ATOM 672 O O . PHE A 1 89 ? -9.848 10.130 8.089 1.00 89.12 89 PHE A O 1
ATOM 679 N N . ARG A 1 90 ? -11.580 9.460 6.829 1.00 85.12 90 ARG A N 1
ATOM 680 C CA . ARG A 1 90 ? -11.657 10.699 6.046 1.00 85.12 90 ARG A CA 1
ATOM 681 C C . ARG A 1 90 ? -12.306 11.808 6.885 1.00 85.12 90 ARG A C 1
ATOM 683 O O . ARG A 1 90 ? -13.290 11.588 7.587 1.00 85.12 90 ARG A O 1
ATOM 690 N N . GLY A 1 91 ? -11.768 13.025 6.790 1.00 75.94 91 GLY A N 1
ATOM 691 C CA . GLY A 1 91 ? -12.451 14.223 7.289 1.00 75.94 91 GLY A CA 1
ATOM 692 C C . GLY A 1 91 ? -13.729 14.527 6.486 1.00 75.94 91 GLY A C 1
ATOM 693 O O . GLY A 1 91 ? -13.988 13.868 5.477 1.00 75.94 91 GLY A O 1
ATOM 694 N N . PRO A 1 92 ? -14.529 15.536 6.882 1.00 67.75 92 PRO A N 1
ATOM 695 C CA . PRO A 1 92 ? -15.731 15.919 6.143 1.00 67.75 92 PRO A CA 1
ATOM 696 C C . PRO A 1 92 ? -15.406 16.174 4.662 1.00 67.75 92 PRO A C 1
ATOM 698 O O . PRO A 1 92 ? -14.514 16.963 4.338 1.00 67.75 92 PRO A O 1
ATOM 701 N N . ALA A 1 93 ? -16.106 15.467 3.768 1.00 61.22 93 ALA A N 1
ATOM 702 C CA . ALA A 1 93 ? -15.821 15.468 2.338 1.00 61.22 93 ALA A CA 1
ATOM 703 C C . ALA A 1 93 ? -15.993 16.870 1.730 1.00 61.22 93 ALA A C 1
ATOM 705 O O . ALA A 1 93 ? -17.051 17.488 1.852 1.00 61.22 93 ALA A O 1
ATOM 706 N N . ARG A 1 94 ? -14.965 17.358 1.028 1.00 51.41 94 ARG A N 1
ATOM 707 C CA . ARG A 1 94 ? -15.022 18.577 0.209 1.00 51.41 94 ARG A CA 1
ATOM 708 C C . ARG A 1 94 ? -15.053 18.181 -1.270 1.00 51.41 94 ARG A C 1
ATOM 710 O O . ARG A 1 94 ? -14.028 18.211 -1.932 1.00 51.41 94 ARG A O 1
ATOM 717 N N . GLY A 1 95 ? -16.238 17.796 -1.752 1.00 55.53 95 GLY A N 1
ATOM 718 C CA . GLY A 1 95 ? -16.514 17.487 -3.163 1.00 55.53 95 GLY A CA 1
ATOM 719 C C . GLY A 1 95 ? -16.039 16.105 -3.633 1.00 55.53 95 GLY A C 1
ATOM 720 O O . GLY A 1 95 ? -15.023 15.593 -3.174 1.00 55.53 95 GLY A O 1
ATOM 721 N N . LYS A 1 96 ? -16.796 15.495 -4.554 1.00 56.19 96 LYS A N 1
ATOM 722 C CA . LYS A 1 96 ? -16.387 14.292 -5.292 1.00 56.19 96 LYS A CA 1
ATOM 723 C C . LYS A 1 96 ? -15.831 14.721 -6.655 1.00 56.19 96 LYS A C 1
ATOM 725 O O . LYS A 1 96 ? -16.550 15.435 -7.359 1.00 56.19 96 LYS A O 1
ATOM 730 N N . PRO A 1 97 ? -14.615 14.314 -7.057 1.00 52.47 97 PRO A N 1
ATOM 731 C CA . PRO A 1 97 ? -14.235 14.391 -8.460 1.00 52.47 97 PRO A CA 1
ATOM 732 C C . PRO A 1 97 ? -15.175 13.478 -9.257 1.00 52.47 97 PRO A C 1
ATOM 734 O O . PRO A 1 97 ? -15.413 12.332 -8.886 1.00 52.47 97 PRO A O 1
ATOM 737 N N . SER A 1 98 ? -15.778 14.029 -10.305 1.00 49.19 98 SER A N 1
ATOM 738 C CA . SER A 1 98 ? -16.673 13.322 -11.218 1.00 49.19 98 SER A CA 1
ATOM 739 C C . SER A 1 98 ? -15.928 13.125 -12.533 1.00 49.19 98 SER A C 1
ATOM 741 O O . SER A 1 98 ? -15.480 14.111 -13.119 1.00 49.19 98 SER A O 1
ATOM 743 N N . CYS A 1 99 ? -15.830 11.885 -13.015 1.00 47.31 99 CYS A N 1
ATOM 744 C CA . CYS A 1 99 ? -15.487 11.599 -14.407 1.00 47.31 99 CYS A CA 1
ATOM 745 C C . CYS A 1 99 ? -16.679 11.976 -15.296 1.00 47.31 99 CYS A C 1
ATOM 747 O O . CYS A 1 99 ? -17.520 11.143 -15.620 1.00 47.31 99 CYS A O 1
ATOM 749 N N . SER A 1 100 ? -16.785 13.247 -15.668 1.00 46.75 100 SER A N 1
ATOM 750 C CA . SER A 1 100 ? -17.558 13.641 -16.846 1.00 46.75 100 SER A CA 1
ATOM 751 C C . SER A 1 100 ? -16.622 13.598 -18.054 1.00 46.75 100 SER A C 1
ATOM 753 O O . SER A 1 100 ? -15.619 14.314 -18.057 1.00 46.75 100 SER A O 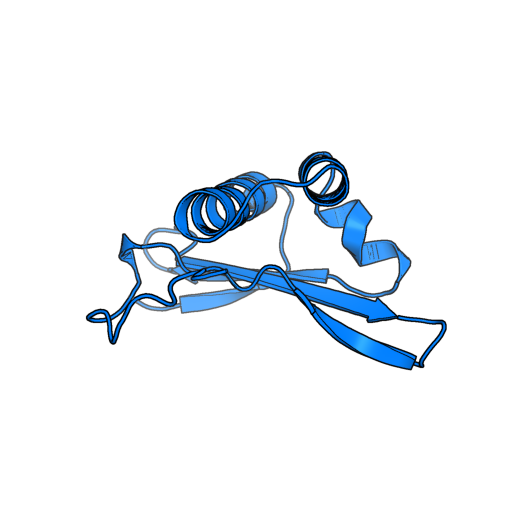1
ATOM 755 N N . ALA A 1 101 ? -16.949 12.702 -18.991 1.00 40.22 101 ALA A N 1
ATOM 756 C CA . ALA A 1 101 ? -16.276 12.453 -20.267 1.00 40.22 101 ALA A CA 1
ATOM 757 C C . ALA A 1 101 ? -16.298 13.657 -21.222 1.00 40.22 101 ALA A C 1
ATOM 759 O O . ALA A 1 101 ? -17.234 14.483 -21.109 1.00 40.22 101 ALA A O 1
#

Organism: NCBI:txid2838431

Foldseek 3Di:
DDWDKDFDDPVCLVVLLVQLCVVCVVAHHQDPVSVVCSVPVQVVAPVQVKGKIFTADPVPRDTQWIWIWHADPVVRDIDIGSTGGDPVNDDDDDDDDHPDD

InterPro domains:
  IPR016181 Acyl-CoA N-acyltransferase [SSF55729] (1-91)

pLDDT: mean 89.95, std 13.14, range [40.22, 98.19]

Radius of gyration: 14.22 Å; chains: 1; bounding box: 33×29×40 Å

Sequence (101 aa):
MNLQIVACEPCHCADFVRLSRLWLDEYFCVEAEDEQIFADPIAAFAPGGGGIFVARDEASGRVAGVCALAYHARTGDWELAKLCVDPAFRGPARGKPSCSA

Secondary structure (DSSP, 8-state):
--EEEEE--GGGHHHHHHHHHHHHHHHS---HHHHHHHH-HHHHHGGGT-EEEEEEETTT--EEEEEEEEEETTTTEEEEEEEEE-GGG--S---------